Protein AF-K1SVL2-F1 (afdb_monomer_lite)

Sequence (126 aa):
RVADRAVSQPDLITRNKVLVHIDVDPAEIGKNAGPSIPLVGDAKHIFQDFQKEEFDCNYEEWLTTLNEYRSTMEKKRTPNPDYVDPAAFITRLSEKMQEDGVYVADVGQNQIWSCGYHIVEKKANS

Secondary structure (DSSP, 8-state):
---TTT-S-THHHHTT--EEEEES-GGGTTSS-SSEEEEES-HHHHHHHHTTS------HHHHHHHHHHHHHS-------TTS--HHHHHHHHHHHS-TTPPP---SSHHHHHHHHHS--------

InterPro domains:
  IPR029035 DHS-like NAD/FAD-binding domain superfamily [SSF52467] (1-72)
  IPR045229 Thiamine pyrophosphate enzyme [PTHR18968] (2-118)

Structure (mmCIF, N/CA/C/O backbone):
data_AF-K1SVL2-F1
#
_entry.id   AF-K1SVL2-F1
#
loop_
_atom_site.group_PDB
_atom_site.id
_atom_site.type_symbol
_atom_site.label_atom_id
_atom_site.label_alt_id
_atom_site.label_comp_id
_atom_site.label_asym_id
_atom_site.label_entity_id
_atom_site.label_seq_id
_atom_site.pdbx_PDB_ins_code
_atom_site.Cartn_x
_atom_site.Cartn_y
_atom_site.Cartn_z
_atom_site.occupancy
_atom_site.B_iso_or_equiv
_atom_site.auth_seq_id
_atom_site.auth_comp_id
_atom_site.auth_asym_id
_atom_site.auth_atom_id
_atom_site.pdbx_PDB_model_num
ATOM 1 N N . ARG A 1 1 ? -7.261 -8.979 6.888 1.00 57.59 1 ARG A N 1
ATOM 2 C CA . ARG A 1 1 ? -6.474 -10.162 6.429 1.00 57.59 1 ARG A CA 1
ATOM 3 C C . ARG A 1 1 ? -5.000 -9.825 6.179 1.00 57.59 1 ARG A C 1
ATOM 5 O O . ARG A 1 1 ? -4.685 -9.078 5.257 1.00 57.59 1 ARG A O 1
ATOM 12 N N . VAL A 1 2 ? -4.083 -10.417 6.950 1.00 59.09 2 VAL A N 1
ATOM 13 C CA . VAL A 1 2 ? -2.627 -10.353 6.698 1.00 59.09 2 VAL A CA 1
ATOM 14 C C . VAL A 1 2 ? -2.245 -11.509 5.769 1.00 59.09 2 VAL A C 1
ATOM 16 O O . VAL A 1 2 ? -2.427 -12.663 6.144 1.00 59.09 2 VAL A O 1
ATOM 19 N N . ALA A 1 3 ? -1.771 -11.221 4.554 1.00 58.84 3 ALA A N 1
ATOM 20 C CA . ALA A 1 3 ? -1.398 -12.244 3.571 1.00 58.84 3 ALA A CA 1
ATOM 21 C C . ALA A 1 3 ? 0.110 -12.549 3.589 1.00 58.84 3 ALA A C 1
ATOM 23 O O . ALA A 1 3 ? 0.920 -11.632 3.715 1.00 58.84 3 ALA A O 1
ATOM 24 N N . ASP A 1 4 ? 0.489 -13.805 3.336 1.00 57.12 4 ASP A N 1
ATOM 25 C CA . ASP A 1 4 ? 1.889 -14.279 3.348 1.00 57.12 4 ASP A CA 1
ATOM 26 C C . ASP A 1 4 ? 2.803 -13.543 2.347 1.00 57.12 4 ASP A C 1
ATOM 28 O O . ASP A 1 4 ? 4.008 -13.423 2.548 1.00 57.12 4 ASP A O 1
ATOM 32 N N . ARG A 1 5 ? 2.235 -12.993 1.262 1.00 61.81 5 ARG A N 1
ATOM 33 C CA . ARG A 1 5 ? 2.974 -12.156 0.293 1.00 61.81 5 ARG A CA 1
ATOM 34 C C . ARG A 1 5 ? 3.260 -10.743 0.801 1.00 61.81 5 ARG A C 1
ATOM 36 O O . ARG A 1 5 ? 4.173 -10.099 0.298 1.00 61.81 5 ARG A O 1
ATOM 43 N N . ALA A 1 6 ? 2.466 -10.256 1.750 1.00 58.06 6 ALA A N 1
ATOM 44 C CA . ALA A 1 6 ? 2.679 -8.964 2.391 1.00 58.06 6 ALA A CA 1
ATOM 45 C C . ALA A 1 6 ? 3.651 -9.084 3.571 1.00 58.06 6 ALA A C 1
ATOM 47 O O . ALA A 1 6 ? 4.347 -8.121 3.885 1.00 58.06 6 ALA A O 1
ATOM 48 N N . VAL A 1 7 ? 3.720 -10.261 4.207 1.00 58.09 7 VAL A N 1
ATOM 49 C CA . VAL A 1 7 ? 4.600 -10.502 5.349 1.00 58.09 7 VAL A CA 1
ATOM 50 C C . VAL A 1 7 ? 5.248 -11.880 5.261 1.00 58.09 7 VAL A C 1
ATOM 52 O O . VAL A 1 7 ? 4.625 -12.896 5.539 1.00 58.09 7 VAL A O 1
ATOM 55 N N . SER A 1 8 ? 6.540 -11.895 4.939 1.00 57.97 8 SER A N 1
ATOM 56 C CA . SER A 1 8 ? 7.347 -13.118 4.879 1.00 57.97 8 SER A CA 1
ATOM 57 C C . SER A 1 8 ? 7.787 -13.642 6.254 1.00 57.97 8 SER A C 1
ATOM 59 O O . SER A 1 8 ? 8.197 -14.795 6.359 1.00 57.97 8 SER A O 1
ATOM 61 N N . GLN A 1 9 ? 7.725 -12.811 7.302 1.00 66.50 9 GLN A N 1
ATOM 62 C CA . GLN A 1 9 ? 8.086 -13.158 8.682 1.00 66.50 9 GLN A CA 1
ATOM 63 C C . GLN A 1 9 ? 7.107 -12.501 9.675 1.00 66.50 9 GLN A C 1
ATOM 65 O O . GLN A 1 9 ? 7.294 -11.334 10.033 1.00 66.50 9 GLN A O 1
ATOM 70 N N . PRO A 1 10 ? 6.064 -13.224 10.125 1.00 64.00 10 PRO A N 1
ATOM 71 C CA . PRO A 1 10 ? 5.025 -12.701 11.021 1.00 64.00 10 PRO A CA 1
ATOM 72 C C . PRO A 1 10 ? 5.568 -12.083 12.318 1.00 64.00 10 PRO A C 1
ATOM 74 O O . PRO A 1 10 ? 5.090 -11.039 12.761 1.00 64.00 10 PRO A O 1
ATOM 77 N N . ASP A 1 11 ? 6.648 -12.647 12.862 1.00 65.06 11 ASP A N 1
ATOM 78 C CA . ASP A 1 11 ? 7.274 -12.179 14.105 1.00 65.06 11 ASP A CA 1
ATOM 79 C C . ASP A 1 11 ? 7.865 -10.757 14.002 1.00 65.06 11 ASP A C 1
ATOM 81 O O . ASP A 1 11 ? 7.972 -10.041 15.002 1.00 65.06 11 ASP A O 1
ATOM 85 N N . LEU A 1 12 ? 8.223 -10.297 12.793 1.00 66.12 12 LEU A N 1
ATOM 86 C CA . LEU A 1 12 ? 8.710 -8.926 12.570 1.00 66.12 12 LEU A CA 1
ATOM 87 C C . LEU A 1 12 ? 7.604 -7.870 12.682 1.00 66.12 12 LEU A C 1
ATOM 89 O O . LEU A 1 12 ? 7.893 -6.681 12.879 1.00 66.12 12 LEU A O 1
ATOM 93 N N . ILE A 1 13 ? 6.342 -8.277 12.534 1.00 67.31 13 ILE A N 1
ATOM 94 C CA . ILE A 1 13 ? 5.198 -7.369 12.650 1.00 67.31 13 ILE A CA 1
ATOM 95 C C . ILE A 1 13 ? 4.984 -6.980 14.115 1.00 67.31 13 ILE A C 1
ATOM 97 O O . ILE A 1 13 ? 4.564 -5.861 14.393 1.00 67.31 13 ILE A O 1
ATOM 101 N N . THR A 1 14 ? 5.300 -7.874 15.051 1.00 68.38 14 THR A N 1
ATOM 102 C CA . THR A 1 14 ? 4.930 -7.736 16.468 1.00 68.38 14 THR A CA 1
ATOM 103 C C . THR A 1 14 ? 6.099 -7.388 17.376 1.00 68.38 14 THR A C 1
ATOM 105 O O . THR A 1 14 ? 5.894 -6.913 18.491 1.00 68.38 14 THR A O 1
ATOM 108 N N . ARG A 1 15 ? 7.343 -7.603 16.936 1.00 76.06 15 ARG A N 1
ATOM 109 C CA . ARG A 1 15 ? 8.519 -7.268 17.744 1.00 76.06 15 ARG A CA 1
ATOM 110 C C . ARG A 1 15 ? 8.641 -5.750 17.929 1.00 76.06 15 ARG A C 1
ATOM 112 O O . ARG A 1 15 ? 8.816 -5.023 16.954 1.00 76.06 15 ARG A O 1
ATOM 119 N N . ASN A 1 16 ? 8.602 -5.297 19.185 1.00 77.69 16 ASN A N 1
ATOM 120 C CA . ASN A 1 16 ? 8.671 -3.886 19.604 1.00 77.69 16 ASN A CA 1
ATOM 121 C C . ASN A 1 16 ? 7.587 -2.986 18.985 1.00 77.69 16 ASN A C 1
ATOM 123 O O . ASN A 1 16 ? 7.813 -1.795 18.781 1.00 77.69 16 ASN A O 1
ATOM 127 N N . LYS A 1 17 ? 6.423 -3.551 18.654 1.00 79.75 17 LYS A N 1
ATOM 128 C CA . LYS A 1 17 ? 5.318 -2.832 18.013 1.00 79.75 17 LYS A CA 1
ATOM 129 C C . LYS A 1 17 ? 4.002 -3.204 18.681 1.00 79.75 17 LYS A C 1
ATOM 131 O O . LYS A 1 17 ? 3.801 -4.356 19.055 1.00 79.75 17 LYS A O 1
ATOM 136 N N . VAL A 1 18 ? 3.100 -2.233 18.787 1.00 81.62 18 VAL A N 1
ATOM 137 C CA . VAL A 1 18 ? 1.697 -2.483 19.1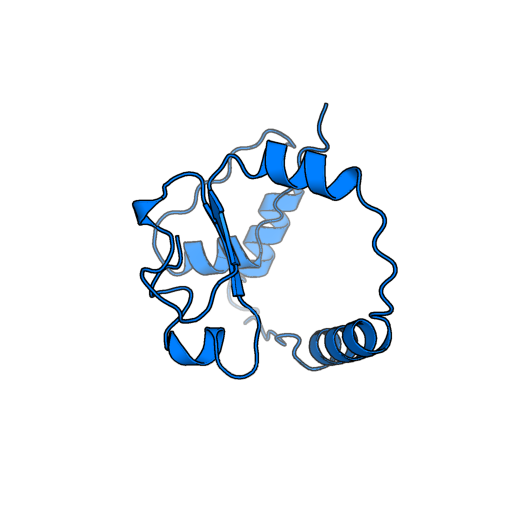33 1.00 81.62 18 VAL A CA 1
ATOM 138 C C . VAL A 1 18 ? 0.936 -2.717 17.833 1.00 81.62 18 VAL A C 1
ATOM 140 O O . VAL A 1 18 ? 0.969 -1.873 16.939 1.00 81.62 18 VAL A O 1
ATOM 143 N N . LEU A 1 19 ? 0.267 -3.865 17.715 1.00 82.94 19 LEU A N 1
ATOM 144 C CA . LEU A 1 19 ? -0.552 -4.189 16.550 1.00 82.94 19 LEU A CA 1
ATOM 145 C C . LEU A 1 19 ? -2.022 -3.864 16.835 1.00 82.94 19 LEU A C 1
ATOM 147 O O . LEU A 1 19 ? -2.663 -4.534 17.640 1.00 82.94 19 LEU A O 1
ATOM 151 N N . VAL A 1 20 ? -2.574 -2.877 16.135 1.00 86.56 20 VAL A N 1
ATOM 152 C CA . VAL A 1 20 ? -4.023 -2.627 16.090 1.00 86.56 20 VAL A CA 1
ATOM 153 C C . VAL A 1 20 ? -4.570 -3.306 14.835 1.00 86.56 20 VAL A C 1
ATOM 155 O O . VAL A 1 20 ? -4.113 -3.002 13.734 1.00 86.56 20 VAL A O 1
ATOM 158 N N . HIS A 1 21 ? -5.506 -4.247 14.987 1.00 87.19 21 HIS A N 1
ATOM 159 C CA . HIS A 1 21 ? -6.075 -5.000 13.863 1.00 87.19 21 HIS A CA 1
ATOM 160 C C . HIS A 1 21 ? -7.575 -4.731 13.750 1.00 87.19 21 HIS A C 1
ATOM 162 O O . HIS A 1 21 ? -8.348 -5.149 14.611 1.00 87.19 21 HIS A O 1
ATOM 168 N N . ILE A 1 22 ? -7.961 -4.041 12.676 1.00 88.50 22 ILE A N 1
ATOM 169 C CA . ILE A 1 22 ? -9.353 -3.765 12.321 1.00 88.50 22 ILE A CA 1
ATOM 170 C C . ILE A 1 22 ? -9.763 -4.718 11.196 1.00 88.50 22 ILE A C 1
ATOM 172 O O . ILE A 1 22 ? -9.166 -4.673 10.119 1.00 88.50 22 ILE A O 1
ATOM 176 N N . ASP A 1 23 ? -10.758 -5.567 11.438 1.00 86.31 23 ASP A N 1
ATOM 177 C CA . ASP A 1 23 ? -11.341 -6.445 10.416 1.00 86.31 23 ASP A CA 1
ATOM 178 C C . ASP A 1 23 ? -12.838 -6.655 10.701 1.00 86.31 23 ASP A C 1
ATOM 180 O O . ASP A 1 23 ? -13.267 -6.665 11.855 1.00 86.31 23 ASP A O 1
ATOM 184 N N . VAL A 1 24 ? -13.652 -6.799 9.654 1.00 86.38 24 VAL A N 1
ATOM 185 C CA . VAL A 1 24 ? -15.092 -7.067 9.805 1.00 86.38 24 VAL A CA 1
ATOM 186 C C . VAL A 1 24 ? -15.347 -8.541 10.123 1.00 86.38 24 VAL A C 1
ATOM 188 O O . VAL A 1 24 ? -16.355 -8.863 10.750 1.00 86.38 24 VAL A O 1
ATOM 191 N N . ASP A 1 25 ? -14.434 -9.427 9.712 1.00 83.19 25 ASP A N 1
ATOM 192 C CA . ASP A 1 25 ? -14.505 -10.859 9.983 1.00 83.19 25 ASP A CA 1
ATOM 193 C C . ASP A 1 25 ? -13.701 -11.209 11.252 1.00 83.19 25 ASP A C 1
ATOM 195 O O . ASP A 1 25 ? -12.465 -11.140 11.243 1.00 83.19 25 ASP A O 1
ATOM 199 N N . PRO A 1 26 ? -14.361 -11.646 12.344 1.00 81.88 26 PRO A N 1
ATOM 200 C CA . PRO A 1 26 ? -13.678 -12.086 13.558 1.00 81.88 26 PRO A CA 1
ATOM 201 C C . PRO A 1 26 ? -12.660 -13.205 13.312 1.00 81.88 26 PRO A C 1
ATOM 203 O O . PRO A 1 26 ? -11.677 -13.303 14.045 1.00 81.88 26 PRO A O 1
ATOM 206 N N . ALA A 1 27 ? -12.873 -14.048 12.295 1.00 82.81 27 ALA A N 1
ATOM 207 C CA . ALA A 1 27 ? -11.987 -15.167 11.995 1.00 82.81 27 ALA A CA 1
ATOM 208 C C . ALA A 1 27 ? -10.620 -14.723 11.450 1.00 82.81 27 ALA A C 1
ATOM 210 O O . ALA A 1 27 ? -9.681 -15.518 11.456 1.00 82.81 27 ALA A O 1
ATOM 211 N N . GLU A 1 28 ? -10.480 -13.486 10.969 1.00 79.38 28 GLU A N 1
ATOM 212 C CA . GLU A 1 28 ? -9.203 -12.946 10.492 1.00 79.38 28 GLU A CA 1
ATOM 213 C C . GLU A 1 28 ? -8.353 -12.339 11.619 1.00 79.38 28 GLU A C 1
ATOM 215 O O . GLU A 1 28 ? -7.136 -12.186 11.467 1.00 79.38 28 GLU A O 1
ATOM 220 N N . ILE A 1 29 ? -8.951 -12.057 12.779 1.00 74.50 29 ILE A N 1
ATOM 221 C CA . ILE A 1 29 ? -8.257 -11.514 13.948 1.00 74.50 29 ILE A CA 1
ATOM 222 C C . ILE A 1 29 ? -7.475 -12.618 14.675 1.00 74.50 29 ILE A C 1
ATOM 224 O O . ILE A 1 29 ? -7.961 -13.723 14.887 1.00 74.50 29 ILE A O 1
ATOM 228 N N . GLY A 1 30 ? -6.234 -12.320 15.075 1.00 65.81 30 GLY A N 1
ATOM 229 C CA . GLY A 1 30 ? -5.406 -13.229 15.879 1.00 65.81 30 GLY A CA 1
ATOM 230 C C . GLY A 1 30 ? -4.757 -14.394 15.119 1.00 65.81 30 GLY A C 1
ATOM 231 O O . GLY A 1 30 ? -3.990 -15.138 15.721 1.00 65.81 30 GLY A O 1
ATOM 232 N N . LYS A 1 31 ? -4.989 -14.540 13.805 1.00 64.12 31 LYS A N 1
ATOM 233 C CA . LYS A 1 31 ? -4.386 -15.626 13.005 1.00 64.12 31 LYS A CA 1
ATOM 234 C C . LYS A 1 31 ? -2.855 -15.558 12.897 1.00 64.12 31 LYS A C 1
ATOM 236 O O . LYS A 1 31 ? -2.225 -16.605 12.850 1.00 64.12 31 LYS A O 1
ATOM 241 N N . ASN A 1 32 ? -2.263 -14.356 12.858 1.00 57.50 32 ASN A N 1
ATOM 242 C CA . ASN A 1 32 ? -0.883 -14.171 12.370 1.00 57.50 32 ASN A CA 1
ATOM 243 C C . ASN A 1 32 ? 0.048 -13.327 13.264 1.00 57.50 32 ASN A C 1
ATOM 245 O O . ASN A 1 32 ? 1.163 -13.034 12.846 1.00 57.50 32 ASN A O 1
ATOM 249 N N . ALA A 1 33 ? -0.369 -12.871 14.447 1.00 56.09 33 ALA A N 1
ATOM 250 C CA . ALA A 1 33 ? 0.444 -11.942 15.237 1.00 56.09 33 ALA A CA 1
ATOM 251 C C . ALA A 1 33 ? -0.037 -11.852 16.695 1.00 56.09 33 ALA A C 1
ATOM 253 O O . ALA A 1 33 ? -1.241 -11.917 16.919 1.00 56.09 33 ALA A O 1
ATOM 254 N N . GLY A 1 34 ? 0.913 -11.707 17.636 1.00 60.75 34 GLY A N 1
ATOM 255 C CA . GLY A 1 34 ? 0.775 -11.687 19.106 1.00 60.75 34 GLY A CA 1
ATOM 256 C C . GLY A 1 34 ? -0.175 -10.630 19.706 1.00 60.75 34 GLY A C 1
ATOM 257 O O . GLY A 1 34 ? -1.263 -10.434 19.172 1.00 60.75 34 GLY A O 1
ATOM 258 N N . PRO A 1 35 ? 0.145 -9.987 20.854 1.00 54.75 35 PRO A N 1
ATOM 259 C CA . PRO A 1 35 ? -0.826 -9.159 21.570 1.00 54.75 35 PRO A CA 1
ATOM 260 C C . PRO A 1 35 ? -1.274 -8.005 20.673 1.00 54.75 35 PRO A C 1
ATOM 262 O O . PRO A 1 35 ? -0.515 -7.082 20.376 1.00 54.75 35 PRO A O 1
ATOM 265 N N . SER A 1 36 ? -2.506 -8.118 20.194 1.00 71.19 36 SER A N 1
ATOM 266 C CA . SER A 1 36 ? -3.144 -7.171 19.299 1.00 71.19 36 SER A CA 1
ATOM 267 C C . SER A 1 36 ? -4.282 -6.494 20.040 1.00 71.19 36 SER A C 1
ATOM 269 O O . SER A 1 36 ? -4.872 -7.079 20.946 1.00 71.19 36 SER A O 1
ATOM 271 N N . ILE A 1 37 ? -4.572 -5.251 19.671 1.00 83.75 37 ILE A N 1
ATOM 272 C CA . ILE A 1 37 ? -5.825 -4.587 20.020 1.00 83.75 37 ILE A CA 1
ATOM 273 C C . ILE A 1 37 ? -6.793 -4.923 18.877 1.00 83.75 37 ILE A C 1
ATOM 275 O O . ILE A 1 37 ? -6.626 -4.379 17.778 1.00 83.75 37 ILE A O 1
ATOM 279 N N . PRO A 1 38 ? -7.735 -5.865 19.073 1.00 85.88 38 PRO A N 1
ATOM 280 C CA . PRO A 1 38 ? -8.666 -6.259 18.030 1.00 85.88 38 PRO A CA 1
ATOM 281 C C . PRO A 1 38 ? -9.848 -5.290 17.979 1.00 85.88 38 PRO A C 1
ATOM 283 O O . PRO A 1 38 ? -10.454 -4.981 19.003 1.00 85.88 38 PRO A O 1
ATOM 286 N N . LEU A 1 39 ? -10.208 -4.849 16.778 1.00 86.31 39 LEU A N 1
ATOM 287 C CA . LEU A 1 39 ? -11.393 -4.035 16.526 1.00 86.31 39 LEU A CA 1
ATOM 288 C C . LEU A 1 39 ? -12.228 -4.723 15.447 1.00 86.31 39 LEU A C 1
ATOM 290 O O . LEU A 1 39 ? -11.920 -4.650 14.259 1.00 86.31 39 LEU A O 1
ATOM 294 N N . VAL A 1 40 ? -13.267 -5.436 15.885 1.00 88.44 40 VAL A N 1
ATOM 295 C CA . VAL A 1 40 ? -14.187 -6.135 14.984 1.00 88.44 40 VAL A CA 1
ATOM 296 C C . VAL A 1 40 ? -15.266 -5.166 14.525 1.00 88.44 40 VAL A C 1
ATOM 298 O O . VAL A 1 40 ? -16.064 -4.702 15.340 1.00 88.44 40 VAL A O 1
ATOM 301 N N . GLY A 1 41 ? -15.326 -4.891 13.227 1.00 87.81 41 GLY A N 1
ATOM 302 C CA . GLY A 1 41 ? -16.381 -4.059 12.660 1.00 87.81 41 GLY A CA 1
ATOM 303 C C . GLY A 1 41 ? -16.030 -3.454 11.311 1.00 87.81 41 GLY A C 1
ATOM 304 O O . GLY A 1 41 ? -14.941 -3.643 10.771 1.00 87.81 41 GLY A O 1
ATOM 305 N N . ASP A 1 42 ? -16.982 -2.707 10.758 1.00 89.50 42 ASP A N 1
ATOM 306 C CA . ASP A 1 42 ? -16.760 -1.932 9.541 1.00 89.50 42 ASP A CA 1
ATOM 307 C C . ASP A 1 42 ? -15.756 -0.803 9.824 1.00 89.50 42 ASP A C 1
ATOM 309 O O . ASP A 1 42 ? -15.990 0.057 10.681 1.00 89.50 42 ASP A O 1
ATOM 313 N N . ALA A 1 43 ? -14.650 -0.794 9.075 1.00 89.50 43 ALA A N 1
ATOM 314 C CA . ALA A 1 43 ? -13.599 0.207 9.206 1.00 89.50 43 ALA A CA 1
ATOM 315 C C . ALA A 1 43 ? -14.140 1.641 9.083 1.00 89.50 43 ALA A C 1
ATOM 317 O O . ALA A 1 43 ? -13.672 2.524 9.796 1.00 89.50 43 ALA A O 1
ATOM 318 N N . LYS A 1 44 ? -15.153 1.885 8.239 1.00 89.81 44 LYS A N 1
ATOM 319 C CA . LYS A 1 44 ? -15.770 3.208 8.077 1.00 89.81 44 LYS A CA 1
ATOM 320 C C . LYS A 1 44 ? -16.358 3.715 9.391 1.00 89.81 44 LYS A C 1
ATOM 322 O O . LYS A 1 44 ? -16.098 4.858 9.753 1.00 89.81 44 LYS A O 1
ATOM 327 N N . HIS A 1 45 ? -17.126 2.886 10.094 1.00 91.94 45 HIS A N 1
ATOM 328 C CA . HIS A 1 45 ? -17.735 3.273 11.369 1.00 91.94 45 HIS A CA 1
ATOM 329 C C . HIS A 1 45 ? -16.671 3.466 12.454 1.00 91.94 45 HIS A C 1
ATOM 331 O O . HIS A 1 45 ? -16.697 4.463 13.166 1.00 91.94 45 HIS A O 1
ATOM 337 N N . ILE A 1 46 ? -15.670 2.582 12.507 1.00 91.38 46 ILE A N 1
ATOM 338 C CA . ILE A 1 46 ? -14.563 2.688 13.468 1.00 91.38 46 ILE A CA 1
ATOM 339 C C . ILE A 1 46 ? -13.781 3.997 13.270 1.00 91.38 46 ILE A C 1
ATOM 341 O O . ILE A 1 46 ? -13.505 4.706 14.235 1.00 91.38 46 ILE A O 1
ATOM 345 N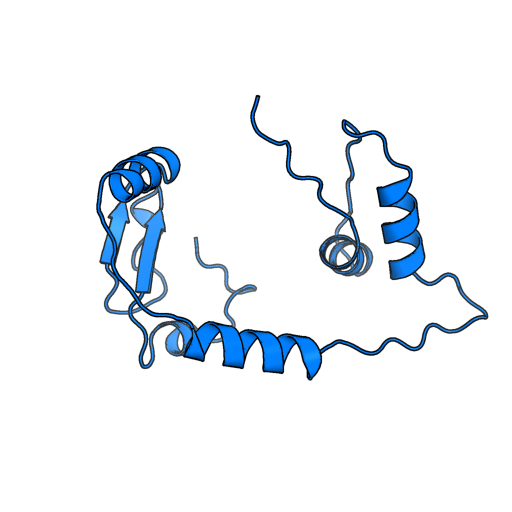 N . PHE A 1 47 ? -13.471 4.373 12.024 1.00 91.00 47 PHE A N 1
ATOM 346 C CA . PHE A 1 47 ? -12.806 5.649 11.742 1.00 91.00 47 PHE A CA 1
ATOM 347 C C . PHE A 1 47 ? -13.692 6.864 12.048 1.00 91.00 47 PHE A C 1
ATOM 349 O O . PHE A 1 47 ? -13.163 7.894 12.458 1.00 91.00 47 PHE A O 1
ATOM 356 N N . GLN A 1 48 ? -15.015 6.766 11.882 1.00 93.31 48 GLN A N 1
ATOM 357 C CA . GLN A 1 48 ? -15.942 7.828 12.296 1.00 93.31 48 GLN A CA 1
ATOM 358 C C . GLN A 1 48 ? -15.958 8.022 13.813 1.00 93.31 48 GLN A C 1
ATOM 360 O O . GLN A 1 48 ? -16.108 9.151 14.273 1.00 93.31 48 GLN A O 1
ATOM 365 N N . ASP A 1 49 ? -15.802 6.950 14.586 1.00 91.81 49 ASP A N 1
ATOM 366 C CA . ASP A 1 49 ? -15.695 7.045 16.040 1.00 91.81 49 ASP A CA 1
ATOM 367 C C . ASP A 1 49 ? -14.344 7.628 16.458 1.00 91.81 49 ASP A C 1
ATOM 369 O O . ASP A 1 49 ? -14.316 8.557 17.257 1.00 91.81 49 ASP A O 1
ATOM 373 N N . PHE A 1 50 ? -13.240 7.203 15.835 1.00 90.44 50 PHE A N 1
ATOM 374 C CA . PHE A 1 50 ? -11.930 7.822 16.072 1.00 90.44 50 PHE A CA 1
ATOM 375 C C . PHE A 1 50 ? -11.898 9.316 15.743 1.00 90.44 50 PHE A C 1
ATOM 377 O O . PHE A 1 50 ? -11.228 10.067 16.436 1.00 90.44 50 PHE A O 1
ATOM 384 N N . GLN A 1 51 ? -12.634 9.781 14.732 1.00 90.81 51 GLN A N 1
ATOM 385 C CA . GLN A 1 51 ? -12.710 11.211 14.407 1.00 90.81 51 GLN A CA 1
ATOM 386 C C . GLN A 1 51 ? -13.384 12.070 15.487 1.00 90.81 51 GLN A C 1
ATOM 388 O O . GLN A 1 51 ? -13.253 13.291 15.441 1.00 90.81 51 GLN A O 1
ATOM 393 N N . LYS A 1 52 ? -14.128 11.464 16.420 1.00 93.38 52 LYS A N 1
ATOM 394 C CA . LYS A 1 52 ? -14.766 12.178 17.538 1.00 93.38 52 LYS A CA 1
ATOM 395 C C . LYS A 1 52 ? -13.817 12.376 18.718 1.00 93.38 52 LYS A C 1
ATOM 397 O O . LYS A 1 52 ? -14.110 13.194 19.583 1.00 93.38 52 LYS A O 1
ATOM 402 N N . GLU A 1 53 ? -12.724 11.623 18.754 1.00 92.69 53 GLU A N 1
ATOM 403 C CA . GLU A 1 53 ? -11.723 11.688 19.809 1.00 92.69 53 GLU A CA 1
ATOM 404 C C . GLU A 1 53 ? -10.644 12.718 19.453 1.00 92.69 53 GLU A C 1
ATOM 406 O O . GLU A 1 53 ? -10.232 12.847 18.297 1.00 92.69 53 GLU A O 1
ATOM 411 N N . GLU A 1 54 ? -10.154 13.445 20.455 1.00 88.69 54 GLU A N 1
ATOM 412 C CA . GLU A 1 54 ? -9.005 14.333 20.290 1.00 88.69 54 GLU A CA 1
ATOM 413 C C . GLU A 1 54 ? -7.710 13.560 20.558 1.00 88.69 54 GLU A C 1
ATOM 415 O O . GLU A 1 54 ? -7.477 13.053 21.656 1.00 88.69 54 GLU A O 1
ATOM 420 N N . PHE A 1 55 ? -6.844 13.491 19.547 1.00 85.31 55 PHE A N 1
ATOM 421 C CA . PHE A 1 55 ? -5.505 12.928 19.677 1.00 85.31 55 PHE A CA 1
ATOM 422 C C . PHE A 1 55 ? -4.475 14.052 19.647 1.00 85.31 55 PHE A C 1
ATOM 424 O O . PHE A 1 55 ? -4.267 14.674 18.605 1.00 85.31 55 PHE A O 1
ATOM 431 N N . ASP A 1 56 ? -3.794 14.275 20.768 1.00 84.50 56 ASP A N 1
ATOM 432 C CA . ASP A 1 56 ? -2.591 15.103 20.809 1.00 84.50 56 ASP A CA 1
ATOM 433 C C . ASP A 1 56 ? -1.358 14.195 20.778 1.00 84.50 56 ASP A C 1
ATOM 435 O O . ASP A 1 56 ? -1.102 13.418 21.701 1.00 84.50 56 ASP A O 1
ATOM 439 N N . CYS A 1 57 ? -0.636 14.215 19.660 1.00 85.75 57 CYS A N 1
ATOM 440 C CA . CYS A 1 57 ? 0.539 13.385 19.421 1.00 85.75 57 CYS A CA 1
ATOM 441 C C . CYS A 1 57 ? 1.547 14.172 18.582 1.00 85.75 57 CYS A C 1
ATOM 443 O O . CYS A 1 57 ? 1.225 14.603 17.477 1.00 85.75 57 CYS A O 1
ATOM 445 N N . ASN A 1 58 ? 2.790 14.288 19.056 1.00 90.00 58 ASN A N 1
ATOM 446 C CA . ASN A 1 58 ? 3.891 14.801 18.242 1.00 90.00 58 ASN A CA 1
ATOM 447 C C . ASN A 1 58 ? 4.569 13.643 17.491 1.00 90.00 58 ASN A C 1
ATOM 449 O O . ASN A 1 58 ? 5.069 12.700 18.103 1.00 90.00 58 ASN A O 1
ATOM 453 N N . TYR A 1 59 ? 4.587 13.727 16.162 1.00 92.50 59 TYR A N 1
ATOM 454 C CA . TYR A 1 59 ? 5.197 12.747 15.259 1.00 92.50 59 TYR A CA 1
ATOM 455 C C . TYR A 1 59 ? 6.198 13.385 14.274 1.00 92.50 59 TYR A C 1
ATOM 457 O O . TYR A 1 59 ? 6.536 12.781 13.255 1.00 92.50 59 TYR A O 1
ATOM 465 N N . GLU A 1 60 ? 6.692 14.595 14.560 1.00 95.06 60 GLU A N 1
ATOM 466 C CA . GLU A 1 60 ? 7.594 15.356 13.678 1.00 95.06 60 GLU A CA 1
ATOM 467 C C . GLU A 1 60 ? 8.931 14.649 13.425 1.00 95.06 60 GLU A C 1
ATOM 469 O O . GLU A 1 60 ? 9.393 14.576 12.283 1.00 95.06 60 GLU A O 1
ATOM 474 N N . GLU A 1 61 ? 9.541 14.078 14.468 1.00 95.62 61 GLU A N 1
ATOM 475 C CA . GLU A 1 61 ? 10.794 13.321 14.342 1.00 95.62 61 GLU A CA 1
ATOM 476 C C . GLU A 1 61 ? 10.604 12.116 13.413 1.00 95.62 61 GLU A C 1
ATOM 478 O O . GLU A 1 61 ? 11.385 11.897 12.487 1.00 95.62 61 GLU A O 1
ATOM 483 N N . TRP A 1 62 ? 9.497 11.390 13.585 1.00 94.12 62 TRP A N 1
ATOM 484 C CA . TRP A 1 62 ? 9.181 10.241 12.746 1.00 94.12 62 TRP A CA 1
ATOM 485 C C . TRP A 1 62 ? 8.941 10.633 11.286 1.00 94.12 62 TRP A C 1
ATOM 487 O O . TRP A 1 62 ? 9.439 9.971 10.373 1.00 94.12 62 TRP A O 1
ATOM 497 N N . LEU A 1 63 ? 8.230 11.738 11.045 1.00 94.06 63 LEU A N 1
ATOM 498 C CA . LEU A 1 63 ? 8.064 12.274 9.694 1.00 94.06 63 LEU A CA 1
ATOM 499 C C . LEU A 1 63 ? 9.401 12.666 9.067 1.00 94.06 63 LEU A C 1
ATOM 501 O O . LEU A 1 63 ? 9.604 12.418 7.877 1.00 94.06 63 LEU A O 1
ATOM 505 N N . THR A 1 64 ? 10.314 13.233 9.854 1.00 96.06 64 THR A N 1
ATOM 506 C CA . THR A 1 64 ? 11.664 13.585 9.398 1.00 96.06 64 THR A CA 1
ATOM 507 C C . THR A 1 64 ? 12.412 12.336 8.941 1.00 96.06 64 THR A C 1
ATOM 509 O O . THR A 1 64 ? 12.844 12.278 7.789 1.00 96.06 64 THR A O 1
ATOM 512 N N . THR A 1 65 ? 12.446 11.284 9.766 1.00 95.06 65 THR A N 1
ATOM 513 C CA . THR A 1 65 ? 13.053 9.993 9.401 1.00 95.06 65 THR A CA 1
ATOM 514 C C . THR A 1 65 ? 12.432 9.397 8.133 1.00 95.06 65 THR A C 1
ATOM 516 O O . THR A 1 65 ? 13.141 8.947 7.231 1.00 95.06 65 THR A O 1
ATOM 519 N N . LEU A 1 66 ? 11.101 9.414 8.012 1.00 93.06 66 LEU A N 1
ATOM 520 C CA . LEU A 1 66 ? 10.421 8.890 6.825 1.00 93.06 66 LEU A CA 1
ATOM 521 C C . LEU A 1 66 ? 10.759 9.684 5.557 1.00 93.06 66 LEU A C 1
ATOM 523 O O . LEU A 1 66 ? 10.887 9.095 4.481 1.00 93.06 66 LEU A O 1
ATOM 527 N N . ASN A 1 67 ? 10.909 11.003 5.662 1.00 92.88 67 ASN A N 1
ATOM 528 C CA . ASN A 1 67 ? 11.287 11.851 4.535 1.00 92.88 67 ASN A CA 1
ATOM 529 C C . ASN A 1 67 ? 12.746 11.631 4.112 1.00 92.88 67 ASN A C 1
ATOM 531 O O . ASN A 1 67 ? 13.031 11.605 2.913 1.00 92.88 67 ASN A O 1
ATOM 535 N N . GLU A 1 68 ? 13.653 11.389 5.059 1.00 94.12 68 GLU A N 1
ATOM 536 C CA . GLU A 1 68 ? 15.031 10.976 4.768 1.00 94.12 68 GLU A CA 1
ATOM 537 C C . GLU A 1 68 ? 15.077 9.628 4.039 1.00 94.12 68 GLU A C 1
ATOM 539 O O . GLU A 1 68 ? 15.782 9.480 3.041 1.00 94.12 68 GLU A O 1
ATOM 544 N N . TYR A 1 69 ? 14.283 8.642 4.464 1.00 92.69 69 TYR A N 1
ATOM 545 C CA . TYR A 1 69 ? 14.195 7.364 3.750 1.00 92.69 69 TYR A CA 1
ATOM 546 C C . TYR A 1 69 ? 13.622 7.527 2.345 1.00 92.69 69 TYR A C 1
ATOM 548 O O . TYR A 1 69 ? 14.141 6.932 1.402 1.00 92.69 69 TYR A O 1
ATOM 556 N N . ARG A 1 70 ? 12.596 8.366 2.164 1.00 87.12 70 ARG A N 1
ATOM 557 C CA . ARG A 1 70 ? 12.046 8.650 0.829 1.00 87.12 70 ARG A CA 1
ATOM 558 C C . ARG A 1 70 ? 13.086 9.265 -0.106 1.00 87.12 70 ARG A C 1
ATOM 560 O O . ARG A 1 70 ? 13.139 8.864 -1.263 1.00 87.12 70 ARG A O 1
ATOM 567 N N . SER A 1 71 ? 13.909 10.195 0.381 1.00 87.56 71 SER A N 1
ATOM 568 C CA . SER A 1 71 ? 14.922 10.859 -0.451 1.00 87.56 71 SER A CA 1
ATOM 569 C C . SER A 1 71 ? 16.137 9.972 -0.743 1.00 87.56 71 SER A C 1
ATOM 571 O O . SER A 1 71 ? 16.727 10.064 -1.817 1.00 87.56 71 SER A O 1
ATOM 573 N N . THR A 1 72 ? 16.508 9.090 0.187 1.00 87.62 72 THR A N 1
ATOM 574 C CA . THR A 1 72 ? 17.713 8.252 0.066 1.00 87.62 72 THR A CA 1
ATOM 575 C C . THR A 1 72 ? 17.461 6.895 -0.587 1.00 87.62 72 THR A C 1
ATOM 577 O O . THR A 1 72 ? 18.364 6.350 -1.223 1.00 87.62 72 THR A O 1
ATOM 580 N N . MET A 1 73 ? 16.250 6.345 -0.468 1.00 84.56 73 MET A N 1
ATOM 581 C CA . MET A 1 73 ? 15.890 5.014 -0.977 1.00 84.56 73 MET A CA 1
ATOM 582 C C . MET A 1 73 ? 15.131 5.053 -2.308 1.00 84.56 73 MET A C 1
ATOM 584 O O . MET A 1 73 ? 14.567 4.037 -2.730 1.00 84.56 73 MET A O 1
ATOM 588 N N . GLU A 1 74 ? 15.100 6.202 -2.987 1.00 74.88 74 GLU A N 1
ATOM 589 C CA . GLU A 1 74 ? 14.453 6.309 -4.289 1.00 74.88 74 GLU A CA 1
ATOM 590 C C . GLU A 1 74 ? 15.113 5.353 -5.297 1.00 74.88 74 GLU A C 1
ATOM 592 O O . GLU A 1 74 ? 16.330 5.356 -5.517 1.00 74.88 74 GLU A O 1
ATOM 597 N N . LYS A 1 75 ? 14.297 4.495 -5.920 1.00 73.38 75 LYS A N 1
ATOM 598 C CA . LYS A 1 75 ? 14.774 3.544 -6.928 1.00 73.38 75 LYS A CA 1
ATOM 599 C C . LYS A 1 75 ? 15.215 4.307 -8.174 1.00 73.38 75 LYS A C 1
ATOM 601 O O . LYS A 1 75 ? 14.396 4.632 -9.030 1.00 73.38 75 LYS A O 1
ATOM 606 N N . LYS A 1 76 ? 16.523 4.526 -8.315 1.00 79.06 76 LYS A N 1
ATOM 607 C CA . LYS A 1 76 ? 17.112 5.021 -9.565 1.00 79.06 76 LYS A CA 1
ATOM 608 C C . LYS A 1 76 ? 16.911 3.987 -10.669 1.00 79.06 76 LYS A C 1
ATOM 610 O O . LYS A 1 76 ? 17.280 2.824 -10.518 1.00 79.06 76 LYS A O 1
ATOM 615 N N . ARG A 1 77 ? 16.319 4.419 -11.782 1.00 86.94 77 ARG A N 1
ATOM 616 C CA . ARG A 1 77 ? 16.062 3.583 -12.960 1.00 86.94 77 ARG A CA 1
ATOM 617 C C . ARG A 1 77 ? 16.927 4.047 -14.113 1.00 86.94 77 ARG A C 1
ATOM 619 O O . ARG A 1 77 ? 17.030 5.239 -14.375 1.00 86.94 77 ARG A O 1
ATOM 626 N N . THR A 1 78 ? 17.495 3.085 -14.821 1.00 89.06 78 THR A N 1
ATOM 627 C CA . THR A 1 78 ? 18.277 3.297 -16.039 1.00 89.06 78 THR A CA 1
ATOM 628 C C . THR A 1 78 ? 17.601 2.531 -17.177 1.00 89.06 78 THR A C 1
ATOM 630 O O . THR A 1 78 ? 18.006 1.403 -17.470 1.00 89.06 78 THR A O 1
ATOM 633 N N . PRO A 1 79 ? 16.507 3.063 -17.755 1.00 90.25 79 PRO A N 1
ATOM 634 C CA . PRO A 1 79 ? 15.841 2.408 -18.874 1.00 90.25 79 PRO A CA 1
ATOM 635 C C . PRO A 1 79 ? 16.785 2.335 -20.081 1.00 90.25 79 PRO A C 1
ATOM 637 O O . PRO A 1 79 ? 17.562 3.257 -20.327 1.00 90.25 79 PRO A O 1
ATOM 640 N N . ASN A 1 80 ? 16.721 1.233 -20.827 1.00 92.69 80 ASN A N 1
ATOM 641 C CA . ASN A 1 80 ? 17.483 1.090 -22.062 1.00 92.69 80 ASN A CA 1
ATOM 642 C C . ASN A 1 80 ? 16.782 1.888 -23.183 1.00 92.69 80 ASN A C 1
ATOM 644 O O . ASN A 1 80 ? 15.611 1.604 -23.441 1.00 92.69 80 ASN A O 1
ATOM 648 N N . PRO A 1 81 ? 17.459 2.845 -23.849 1.00 93.00 81 PRO A N 1
ATOM 649 C CA . PRO A 1 81 ? 16.860 3.650 -24.915 1.0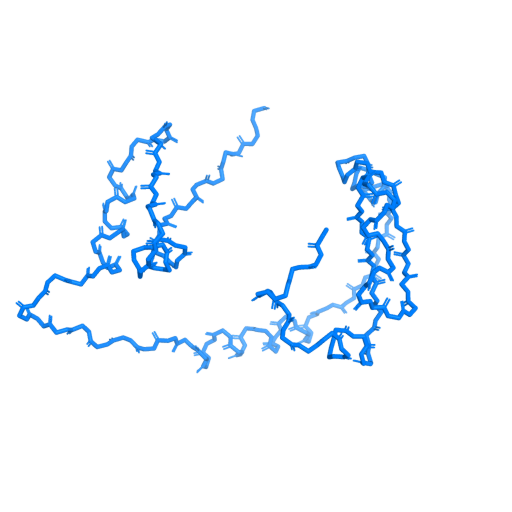0 93.00 81 PRO A CA 1
ATOM 650 C C . PRO A 1 81 ? 16.421 2.844 -26.148 1.00 93.00 81 PRO A C 1
ATOM 652 O O . PRO A 1 81 ? 15.568 3.320 -26.893 1.00 93.00 81 PRO A O 1
ATOM 655 N N . ASP A 1 82 ? 16.950 1.635 -26.351 1.00 96.19 82 ASP A N 1
ATOM 656 C CA . ASP A 1 82 ? 16.585 0.766 -27.478 1.00 96.19 82 ASP A CA 1
ATOM 657 C C . ASP A 1 82 ? 15.208 0.097 -27.302 1.00 96.19 82 ASP A C 1
ATOM 659 O O . ASP A 1 82 ? 14.679 -0.501 -28.240 1.00 96.19 82 ASP A O 1
ATOM 663 N N . TYR A 1 83 ? 14.614 0.179 -26.106 1.00 95.31 83 TYR A N 1
ATOM 664 C CA . TYR A 1 83 ? 13.359 -0.488 -25.765 1.00 95.31 83 TYR A CA 1
ATOM 665 C C . TYR A 1 83 ? 12.344 0.475 -25.151 1.00 95.31 83 TYR A C 1
ATOM 667 O O . TYR A 1 83 ? 12.673 1.527 -24.603 1.00 95.31 83 TYR A O 1
ATOM 675 N N . VAL A 1 84 ? 11.070 0.080 -25.196 1.00 93.38 84 VAL A N 1
ATOM 676 C CA . VAL A 1 84 ? 10.010 0.799 -24.485 1.00 93.38 84 VAL A CA 1
ATOM 677 C C . VAL A 1 84 ? 10.158 0.548 -22.991 1.00 93.38 84 VAL A C 1
ATOM 679 O O . VAL A 1 84 ? 10.079 -0.592 -22.538 1.00 93.38 84 VAL A O 1
ATOM 682 N N . ASP A 1 85 ? 10.322 1.624 -22.225 1.00 94.62 85 ASP A N 1
ATOM 683 C CA . ASP A 1 85 ? 10.276 1.569 -20.771 1.00 94.62 85 ASP A CA 1
ATOM 684 C C . ASP A 1 85 ? 8.833 1.287 -20.288 1.00 94.62 85 ASP A C 1
ATOM 686 O O . ASP A 1 85 ? 7.968 2.157 -20.445 1.00 94.62 85 ASP A O 1
ATOM 690 N N . PRO A 1 86 ? 8.560 0.130 -19.647 1.00 93.19 86 PRO A N 1
ATOM 691 C CA . PRO A 1 86 ? 7.223 -0.216 -19.166 1.00 93.19 86 PRO A CA 1
ATOM 692 C C . PRO A 1 86 ? 6.655 0.787 -18.160 1.00 93.19 86 PRO A C 1
ATOM 694 O O . PRO A 1 86 ? 5.464 1.076 -18.191 1.00 93.19 86 PRO A O 1
ATOM 697 N N . ALA A 1 87 ? 7.489 1.343 -17.281 1.00 93.00 87 ALA A N 1
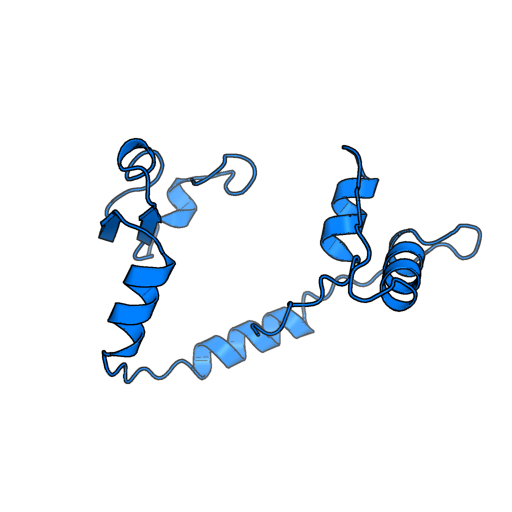ATOM 698 C CA . ALA A 1 87 ? 7.031 2.303 -16.283 1.00 93.00 87 ALA A CA 1
ATOM 699 C C . ALA A 1 87 ? 6.601 3.617 -16.935 1.00 93.00 87 ALA A C 1
ATOM 701 O O . ALA A 1 87 ? 5.491 4.083 -16.704 1.00 93.00 87 ALA A O 1
ATOM 702 N N . ALA A 1 88 ? 7.454 4.178 -17.801 1.00 94.19 88 ALA A N 1
ATOM 703 C CA . ALA A 1 88 ? 7.129 5.398 -18.530 1.00 94.19 88 ALA A CA 1
ATOM 704 C C . ALA A 1 88 ? 5.901 5.202 -19.428 1.00 94.19 88 ALA A C 1
ATOM 706 O O . ALA A 1 88 ? 5.078 6.106 -19.551 1.00 94.19 88 ALA A O 1
ATOM 707 N N . PHE A 1 89 ? 5.759 4.023 -20.039 1.00 95.00 89 PHE A N 1
ATOM 708 C CA . PHE A 1 89 ? 4.576 3.679 -20.818 1.00 95.00 89 PHE A CA 1
ATOM 709 C C . PHE A 1 89 ? 3.305 3.674 -19.960 1.00 95.00 89 PHE A C 1
ATOM 711 O O . PHE A 1 89 ? 2.336 4.330 -20.331 1.00 95.00 89 PHE A O 1
ATOM 718 N N . ILE A 1 90 ? 3.311 2.988 -18.813 1.00 95.38 90 ILE A N 1
ATOM 719 C CA . ILE A 1 90 ? 2.141 2.899 -17.928 1.00 95.38 90 ILE A CA 1
ATOM 720 C C . ILE A 1 90 ? 1.776 4.270 -17.359 1.00 95.38 90 ILE A C 1
ATOM 722 O O . ILE A 1 90 ? 0.603 4.625 -17.388 1.00 95.38 90 ILE A O 1
ATOM 726 N N . THR A 1 91 ? 2.750 5.063 -16.907 1.00 94.31 91 THR A N 1
ATOM 727 C CA . THR A 1 91 ? 2.481 6.414 -16.395 1.00 94.31 91 THR A CA 1
ATOM 728 C C . THR A 1 91 ? 1.860 7.300 -17.472 1.00 94.31 91 THR A C 1
ATOM 730 O O . THR A 1 91 ? 0.822 7.908 -17.239 1.00 94.31 91 THR A O 1
ATOM 733 N N . ARG A 1 92 ? 2.412 7.299 -18.693 1.00 95.25 92 ARG A N 1
ATOM 734 C CA . ARG A 1 92 ? 1.837 8.061 -19.815 1.00 95.25 92 ARG A CA 1
ATOM 735 C C . ARG A 1 92 ? 0.460 7.563 -20.228 1.00 95.25 92 ARG A C 1
ATOM 737 O O . ARG A 1 92 ? -0.356 8.351 -20.695 1.00 95.25 92 ARG A O 1
ATOM 744 N N . LEU A 1 93 ? 0.225 6.256 -20.135 1.00 94.44 93 LEU A N 1
ATOM 745 C CA . LEU A 1 93 ? -1.091 5.685 -20.373 1.00 94.44 93 LEU A CA 1
ATOM 746 C C . LEU A 1 93 ? -2.070 6.231 -19.332 1.00 94.44 93 LEU A C 1
ATOM 748 O O . LEU A 1 93 ? -3.077 6.796 -19.735 1.00 94.44 93 LEU A O 1
ATOM 752 N N . SER A 1 94 ? -1.734 6.151 -18.040 1.00 93.69 94 SER A N 1
ATOM 753 C CA . SER A 1 94 ? -2.536 6.708 -16.944 1.00 93.69 94 SER A CA 1
ATOM 754 C C . SER A 1 94 ? -2.865 8.183 -17.132 1.00 93.69 94 SER A C 1
ATOM 756 O O . SER A 1 94 ? -4.028 8.546 -17.051 1.00 93.69 94 SER A O 1
ATOM 758 N N . GLU A 1 95 ? -1.875 9.021 -17.443 1.00 93.62 95 GLU A N 1
ATOM 759 C CA . GLU A 1 95 ? -2.065 10.466 -17.665 1.00 93.62 95 GLU A CA 1
ATOM 760 C C . GLU A 1 95 ? -3.017 10.785 -18.827 1.00 93.62 95 GLU A C 1
ATOM 762 O O . GLU A 1 95 ? -3.556 11.886 -18.912 1.00 93.62 95 GLU A O 1
ATOM 767 N N . LYS A 1 96 ? -3.192 9.843 -19.758 1.00 94.56 96 LYS A N 1
ATOM 768 C CA . LYS A 1 96 ? -4.081 9.982 -20.916 1.00 94.56 96 LYS A CA 1
ATOM 769 C C . LYS A 1 96 ? -5.412 9.257 -20.750 1.00 94.56 96 LYS A C 1
ATOM 771 O O . LYS A 1 96 ? -6.246 9.340 -21.653 1.00 94.56 96 LYS A O 1
ATOM 776 N N . MET A 1 97 ? -5.600 8.513 -19.663 1.00 92.69 97 MET A N 1
ATOM 777 C CA . MET A 1 97 ? -6.874 7.868 -19.378 1.00 92.69 97 MET A CA 1
ATOM 778 C C . MET A 1 97 ? -7.909 8.914 -18.962 1.00 92.69 97 MET A C 1
ATOM 780 O O . MET A 1 97 ? -7.579 9.962 -18.416 1.00 92.69 97 MET A O 1
ATOM 784 N N . GLN A 1 98 ? -9.173 8.624 -19.254 1.00 90.25 98 GLN A N 1
ATOM 785 C CA . GLN A 1 98 ? -10.293 9.389 -18.714 1.00 90.25 98 GLN A CA 1
ATOM 786 C C . GLN A 1 98 ? -10.408 9.133 -17.206 1.00 90.25 98 GLN A C 1
ATOM 788 O O . GLN A 1 98 ? -10.032 8.055 -16.741 1.00 90.25 98 GLN A O 1
ATOM 793 N N . GLU A 1 99 ? -10.963 10.091 -16.463 1.00 85.44 99 GLU A N 1
ATOM 794 C CA . GLU A 1 99 ? -11.147 10.003 -15.003 1.00 85.44 99 GLU A CA 1
ATOM 795 C C . GLU A 1 99 ? -11.964 8.766 -14.576 1.00 85.44 99 GLU A C 1
ATOM 797 O O . GLU A 1 99 ? -11.763 8.204 -13.500 1.00 85.44 99 GLU A O 1
ATOM 802 N N . ASP A 1 100 ? -12.888 8.310 -15.426 1.00 87.94 100 ASP A N 1
ATOM 803 C CA . ASP A 1 100 ? -13.715 7.118 -15.224 1.00 87.94 100 ASP A CA 1
ATOM 804 C C . ASP A 1 100 ? -13.189 5.870 -15.957 1.00 87.94 100 ASP A C 1
ATOM 806 O O . ASP A 1 100 ? -13.857 4.832 -16.003 1.00 87.94 100 ASP A O 1
ATOM 810 N N . GLY A 1 101 ? -11.975 5.943 -16.504 1.00 88.62 101 GLY A N 1
ATOM 811 C CA . GLY A 1 101 ? -11.328 4.853 -17.217 1.00 88.62 101 GLY A CA 1
ATOM 812 C C . GLY A 1 101 ? -11.034 3.651 -16.316 1.00 88.62 101 GLY A C 1
ATOM 813 O O . GLY A 1 101 ? -10.508 3.778 -15.211 1.00 88.62 101 GLY A O 1
ATOM 814 N N . VAL A 1 102 ? -11.316 2.447 -16.817 1.00 90.62 102 VAL A N 1
ATOM 815 C CA . VAL A 1 102 ? -11.025 1.195 -16.104 1.00 90.62 102 VAL A CA 1
ATOM 816 C C . VAL A 1 102 ? -9.686 0.630 -16.572 1.00 90.62 102 VAL A C 1
ATOM 818 O O . VAL A 1 102 ? -9.522 0.279 -17.740 1.00 90.62 102 VAL A O 1
ATOM 821 N N . TYR A 1 103 ? -8.732 0.509 -15.648 1.00 91.88 103 TYR A N 1
ATOM 822 C CA . TYR A 1 103 ? -7.436 -0.125 -15.886 1.00 91.88 103 TYR A CA 1
ATOM 823 C C . TYR A 1 103 ? -7.432 -1.564 -15.359 1.00 91.88 103 TYR A C 1
ATOM 825 O O . TYR A 1 103 ? -7.714 -1.799 -14.184 1.00 91.88 103 TYR A O 1
ATOM 833 N N . VAL A 1 104 ? -7.076 -2.533 -16.207 1.00 92.75 104 VAL A N 1
ATOM 834 C CA . VAL A 1 104 ? -6.974 -3.950 -15.826 1.00 92.75 104 VAL A CA 1
ATOM 835 C C . VAL A 1 104 ? -5.603 -4.487 -16.218 1.00 92.75 104 VAL A C 1
ATOM 837 O O . VAL A 1 104 ? -5.185 -4.354 -17.367 1.00 92.75 104 VAL A O 1
ATOM 840 N N . ALA A 1 105 ? -4.918 -5.125 -15.270 1.00 92.56 105 ALA A N 1
ATOM 841 C CA . ALA A 1 105 ? -3.660 -5.822 -15.503 1.00 92.56 105 ALA A CA 1
ATOM 842 C C . ALA A 1 105 ? -3.812 -7.316 -15.206 1.00 92.56 105 ALA A C 1
ATOM 844 O O . ALA A 1 105 ? -4.320 -7.694 -14.151 1.00 92.56 105 ALA A O 1
ATOM 845 N N . ASP A 1 106 ? -3.334 -8.150 -16.128 1.00 92.31 106 ASP A N 1
ATOM 846 C CA . ASP A 1 106 ? -3.211 -9.595 -15.918 1.00 92.31 106 ASP A CA 1
ATOM 847 C C . ASP A 1 106 ? -2.041 -9.930 -14.968 1.00 92.31 106 ASP A C 1
ATOM 849 O O . ASP A 1 106 ? -1.236 -9.059 -14.626 1.00 92.31 106 ASP A O 1
ATOM 853 N N . VAL A 1 107 ? -1.929 -11.188 -14.543 1.00 92.56 107 VAL A N 1
ATOM 854 C CA . VAL A 1 107 ? -0.897 -11.681 -13.625 1.00 92.56 107 VAL A CA 1
ATOM 855 C C . VAL A 1 107 ? 0.449 -11.821 -14.336 1.00 92.56 107 VAL A C 1
ATOM 857 O O . VAL A 1 107 ? 0.605 -12.585 -15.284 1.00 92.56 107 VAL A O 1
ATOM 860 N N . GLY A 1 108 ? 1.467 -11.135 -13.816 1.00 91.19 108 GLY A N 1
ATOM 861 C CA . GLY A 1 108 ? 2.820 -11.187 -14.359 1.00 91.19 108 GLY A CA 1
ATOM 862 C C . GLY A 1 108 ? 3.654 -9.976 -13.963 1.00 91.19 108 GLY A C 1
ATOM 863 O O . GLY A 1 108 ? 3.312 -9.228 -13.047 1.00 91.19 108 GLY A O 1
ATOM 864 N N . GLN A 1 109 ? 4.765 -9.747 -14.667 1.00 87.69 109 GLN A N 1
ATOM 865 C CA . GLN A 1 109 ? 5.584 -8.551 -14.437 1.00 87.69 109 GLN A CA 1
ATOM 866 C C . GLN A 1 109 ? 4.804 -7.265 -14.731 1.00 87.69 109 GLN A C 1
ATOM 868 O O . GLN A 1 109 ? 4.988 -6.269 -14.036 1.00 87.69 109 GLN A O 1
ATOM 873 N N . ASN A 1 110 ? 3.900 -7.293 -15.716 1.00 89.69 110 ASN A N 1
ATOM 874 C CA . ASN A 1 110 ? 2.985 -6.194 -16.015 1.00 89.69 110 ASN A CA 1
ATOM 875 C C . ASN A 1 110 ? 2.160 -5.795 -14.781 1.00 89.69 110 ASN A C 1
ATOM 877 O O . ASN A 1 110 ? 1.992 -4.602 -14.560 1.00 89.69 110 ASN A O 1
ATOM 881 N N . GLN A 1 111 ? 1.728 -6.742 -13.936 1.00 93.19 111 GLN A N 1
ATOM 882 C CA . GLN A 1 111 ? 1.034 -6.446 -12.677 1.00 93.19 111 GLN A CA 1
ATOM 883 C C . GLN A 1 111 ? 1.912 -5.621 -11.730 1.00 93.19 111 GLN A C 1
ATOM 885 O O . GLN A 1 111 ? 1.466 -4.617 -11.185 1.00 93.19 111 GLN A O 1
ATOM 890 N N . ILE A 1 112 ? 3.178 -6.012 -11.568 1.00 91.31 112 ILE A N 1
ATOM 891 C CA . ILE A 1 112 ? 4.129 -5.323 -10.683 1.00 91.31 112 ILE A CA 1
ATOM 892 C C . ILE A 1 112 ? 4.409 -3.907 -11.200 1.00 91.31 112 ILE A C 1
ATOM 894 O O . ILE A 1 112 ? 4.393 -2.952 -10.423 1.00 91.31 112 ILE A O 1
ATOM 898 N N . TRP A 1 113 ? 4.619 -3.758 -12.511 1.00 92.75 113 TRP A N 1
ATOM 899 C CA . TRP A 1 113 ? 4.781 -2.447 -13.141 1.00 92.75 113 TRP A CA 1
ATOM 900 C C . TRP A 1 113 ? 3.518 -1.591 -12.998 1.00 92.75 113 TRP A C 1
ATOM 902 O O . TRP A 1 113 ? 3.615 -0.409 -12.685 1.00 92.75 113 TRP A O 1
ATOM 912 N N . SER A 1 114 ? 2.337 -2.188 -13.141 1.00 93.81 114 SER A N 1
ATOM 913 C CA . SER A 1 114 ? 1.059 -1.498 -12.953 1.00 93.81 114 SER A CA 1
ATOM 914 C C . SER A 1 114 ? 0.919 -0.957 -11.536 1.00 93.81 114 SER A C 1
ATOM 916 O O . SER A 1 114 ? 0.679 0.231 -11.363 1.00 93.81 114 SER A O 1
ATOM 918 N N . CYS A 1 115 ? 1.152 -1.787 -10.514 1.00 91.00 115 CYS A N 1
ATOM 919 C CA . CYS A 1 115 ? 1.083 -1.359 -9.115 1.00 91.00 115 CYS A CA 1
ATOM 920 C C . CYS A 1 115 ? 2.082 -0.242 -8.779 1.00 91.00 115 CYS A C 1
ATOM 922 O O . CYS A 1 115 ? 1.832 0.538 -7.866 1.00 91.00 115 CYS A O 1
ATOM 924 N N . GLY A 1 116 ? 3.222 -0.190 -9.475 1.00 89.75 116 GLY A N 1
ATOM 925 C CA . GLY A 1 116 ? 4.255 0.816 -9.240 1.00 89.75 116 GLY A CA 1
ATOM 926 C C . GLY A 1 116 ? 4.062 2.134 -9.994 1.00 89.75 116 GLY A C 1
ATOM 927 O O . GLY A 1 116 ? 4.552 3.153 -9.517 1.00 89.75 116 GLY A O 1
ATOM 928 N N . TYR A 1 117 ? 3.408 2.121 -11.163 1.00 92.50 117 TYR A N 1
ATOM 929 C CA . TYR A 1 117 ? 3.451 3.247 -12.112 1.00 92.50 117 TYR A CA 1
ATOM 930 C C . TYR A 1 117 ? 2.101 3.669 -12.694 1.00 92.50 117 TYR A C 1
ATOM 932 O O . TYR A 1 117 ? 2.042 4.706 -13.358 1.00 92.50 117 TYR A O 1
ATOM 940 N N . HIS A 1 118 ? 1.030 2.904 -12.464 1.00 93.44 118 HIS A N 1
ATOM 941 C CA . HIS A 1 118 ? -0.320 3.360 -12.775 1.00 93.44 118 HIS A CA 1
ATOM 942 C C . HIS A 1 118 ? -0.741 4.410 -11.741 1.00 93.44 118 HIS A C 1
ATOM 944 O O . HIS A 1 118 ? -0.675 4.167 -10.534 1.00 93.44 118 HIS A O 1
ATOM 950 N N . ILE A 1 119 ? -1.175 5.578 -12.210 1.00 90.81 119 ILE A N 1
ATOM 951 C CA . ILE A 1 119 ? -1.700 6.635 -11.344 1.00 90.81 119 ILE A CA 1
ATOM 952 C C . ILE A 1 119 ? -3.135 6.264 -10.972 1.00 90.81 119 ILE A C 1
ATOM 954 O O . ILE A 1 119 ? -4.035 6.337 -11.804 1.00 90.81 119 ILE A O 1
ATOM 958 N N . VAL A 1 120 ? -3.338 5.848 -9.723 1.00 84.94 120 VAL A N 1
ATOM 959 C CA . VAL A 1 120 ? -4.675 5.621 -9.168 1.00 84.94 120 VAL A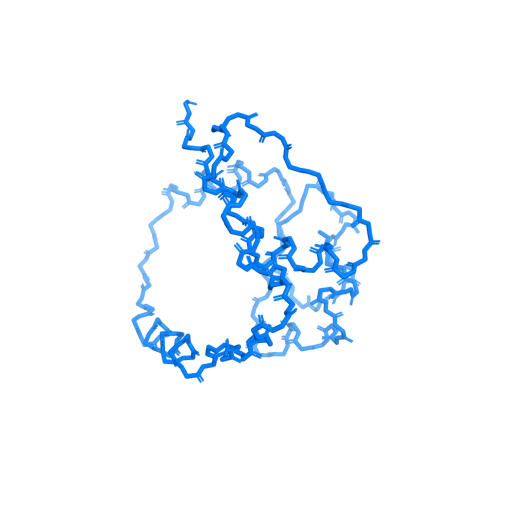 CA 1
ATOM 960 C C . VAL A 1 120 ? -5.198 6.962 -8.674 1.00 84.94 120 VAL A C 1
ATOM 962 O O . VAL A 1 120 ? -4.828 7.415 -7.587 1.00 84.94 120 VAL A O 1
ATOM 965 N N . GLU A 1 121 ? -6.041 7.617 -9.469 1.00 69.25 121 GLU A N 1
ATOM 966 C CA . GLU A 1 121 ? -6.734 8.807 -8.994 1.00 69.25 121 GLU A CA 1
ATOM 967 C C . GLU A 1 121 ? -7.710 8.427 -7.881 1.00 69.25 121 GLU A C 1
ATOM 969 O O . GLU A 1 121 ? -8.541 7.520 -7.987 1.00 69.25 121 GLU A O 1
ATOM 974 N N . LYS A 1 122 ? -7.588 9.133 -6.760 1.00 57.66 122 LYS A N 1
ATOM 975 C CA . LYS A 1 122 ? -8.575 9.072 -5.694 1.00 57.66 122 LYS A CA 1
ATOM 976 C C . LYS A 1 122 ? -9.845 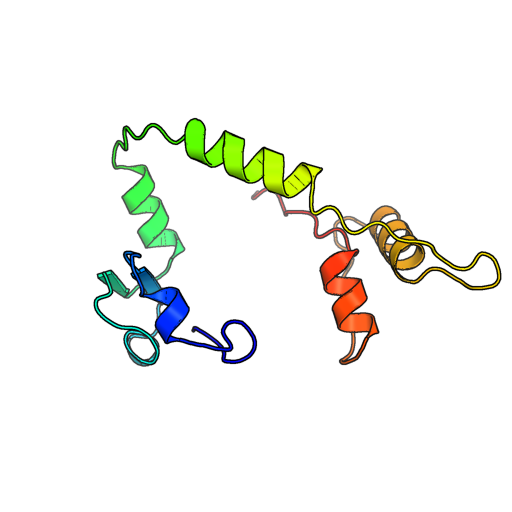9.693 -6.265 1.00 57.66 122 LYS A C 1
ATOM 978 O O . LYS A 1 122 ? -9.838 10.888 -6.547 1.00 57.66 122 LYS A O 1
ATOM 983 N N . LYS A 1 123 ? -10.950 8.944 -6.348 1.00 47.88 123 LYS A N 1
ATOM 984 C CA . LYS A 1 123 ? -12.262 9.600 -6.345 1.00 47.88 123 LYS A CA 1
ATOM 985 C C . LYS A 1 123 ? -12.318 10.426 -5.061 1.00 47.88 123 LYS A C 1
ATOM 987 O O . LYS A 1 123 ? -12.408 9.869 -3.967 1.00 47.88 123 LYS A O 1
ATOM 992 N N . ALA A 1 124 ? -12.167 11.742 -5.182 1.00 41.75 124 ALA A N 1
ATOM 993 C CA . ALA A 1 124 ? -12.583 12.647 -4.130 1.00 41.75 124 ALA A CA 1
ATOM 994 C C . ALA A 1 124 ? -14.075 12.369 -3.938 1.00 41.75 124 ALA A C 1
ATOM 996 O O . ALA A 1 124 ? -14.842 12.449 -4.894 1.00 41.75 124 ALA A O 1
ATOM 997 N N . ASN A 1 125 ? -14.447 11.898 -2.749 1.00 40.06 125 ASN A N 1
ATOM 998 C CA . ASN A 1 125 ? -15.825 11.552 -2.429 1.00 40.06 125 ASN A CA 1
ATOM 999 C C . ASN A 1 125 ? -16.753 12.712 -2.826 1.00 40.06 125 ASN A C 1
ATOM 1001 O O . ASN A 1 125 ? -16.576 13.825 -2.333 1.00 40.06 125 ASN A O 1
ATOM 1005 N N . SER A 1 126 ? -17.712 12.428 -3.710 1.00 35.31 126 SER A N 1
ATOM 1006 C CA . SER A 1 126 ? -18.992 13.139 -3.779 1.00 35.31 126 SER A CA 1
ATOM 1007 C C . SER A 1 126 ? -19.830 12.809 -2.552 1.00 35.31 126 SER A C 1
ATOM 1009 O O . SER A 1 126 ? -19.868 11.595 -2.226 1.00 35.31 126 SER A O 1
#

pLDDT: mean 82.87, std 13.97, range [35.31, 96.19]

Radius of gyration: 19.66 Å; chains: 1; bounding box: 37×31×49 Å

Organism: NCBI:txid408170

Foldseek 3Di:
DDDCVNPVDLAVDAVVDAAEDEDCDPVVPPPRHPDYNYHHRDPVVVVVVVVVDDDDDDCPVVVVVVVVCCVPVPDDDDDDPVDDDLQVVQQVVQVPADPPDDDDDDDDVNVVSCVVRRDDDDPPDD